Protein AF-A0A963Z0J7-F1 (afdb_monomer_lite)

Organism: NCBI:txid2802395

pLDDT: mean 78.23, std 23.67, range [29.75, 98.31]

Radius of gyration: 20.27 Å; chains: 1; bounding box: 44×36×66 Å

Secondary structure (DSSP, 8-state):
-------------------BPPSSTTEEEETTEEEEEEEEEEEETTEEEEEEEEEEEE-HHHHHHHHHHTT---EEEESSTT-PBP-TT-S--EEEE-

Structure (mmCIF, N/CA/C/O backbone):
data_AF-A0A963Z0J7-F1
#
_entry.id   AF-A0A963Z0J7-F1
#
loop_
_atom_site.group_PDB
_atom_site.id
_atom_site.type_symbol
_atom_site.label_atom_id
_atom_site.label_alt_id
_atom_site.label_comp_id
_atom_site.label_asym_id
_atom_site.label_entity_id
_atom_site.label_seq_id
_atom_site.pdbx_PDB_ins_code
_atom_site.Cartn_x
_atom_site.Cartn_y
_atom_site.Cartn_z
_atom_site.occupancy
_atom_site.B_iso_or_equiv
_atom_site.auth_seq_id
_atom_site.auth_comp_id
_atom_site.auth_asym_id
_atom_site.auth_atom_id
_atom_site.pdbx_PDB_model_num
ATOM 1 N N . MET A 1 1 ? -24.573 14.132 44.435 1.00 37.94 1 MET A N 1
ATOM 2 C CA . MET A 1 1 ? -24.946 15.480 43.945 1.00 37.94 1 MET A CA 1
ATOM 3 C C . MET A 1 1 ? -23.650 16.274 43.913 1.00 37.94 1 MET A C 1
ATOM 5 O O . MET A 1 1 ? -23.056 16.386 44.969 1.00 37.94 1 MET A O 1
ATOM 9 N N . THR A 1 2 ? -23.038 16.663 42.793 1.00 35.19 2 THR A N 1
ATOM 10 C CA . THR A 1 2 ? -23.521 17.214 41.504 1.00 35.19 2 THR A CA 1
ATOM 11 C C . THR A 1 2 ? -22.340 17.061 40.512 1.00 35.19 2 THR A C 1
ATOM 13 O O . THR A 1 2 ? -21.221 17.361 40.901 1.00 35.19 2 THR A O 1
ATOM 16 N N . SER A 1 3 ? -22.423 16.274 39.432 1.00 30.69 3 SER A N 1
ATOM 17 C CA . SER A 1 3 ? -22.732 16.628 38.025 1.00 30.69 3 SER A CA 1
ATOM 18 C C . SER A 1 3 ? -21.957 17.805 37.386 1.00 30.69 3 SER A C 1
ATOM 20 O O . SER A 1 3 ? -22.074 18.937 37.845 1.00 30.69 3 SER A O 1
ATOM 22 N N . ALA A 1 4 ? -21.316 17.480 36.245 1.00 32.44 4 ALA A N 1
ATOM 23 C CA . ALA A 1 4 ? -20.846 18.306 35.115 1.00 32.44 4 ALA A CA 1
ATOM 24 C C . ALA A 1 4 ? -19.592 19.189 35.347 1.00 32.44 4 ALA A C 1
ATOM 26 O O . ALA A 1 4 ? -19.494 19.893 36.342 1.00 32.44 4 ALA A O 1
ATOM 27 N N . ARG A 1 5 ? -18.609 19.243 34.435 1.00 29.81 5 ARG A N 1
ATOM 28 C CA . ARG A 1 5 ? -18.741 19.357 32.972 1.00 29.81 5 ARG A CA 1
ATOM 29 C C . ARG A 1 5 ? -17.609 18.668 32.202 1.00 29.81 5 ARG A C 1
ATOM 31 O O . ARG A 1 5 ? -16.464 18.653 32.636 1.00 29.81 5 ARG A O 1
ATOM 38 N N . ASP A 1 6 ? -18.008 18.153 31.046 1.00 34.56 6 ASP A N 1
ATOM 39 C CA . ASP A 1 6 ? -17.188 17.672 29.945 1.00 34.56 6 ASP A CA 1
ATOM 40 C C . ASP A 1 6 ? -16.391 18.813 29.298 1.00 34.56 6 ASP A C 1
ATOM 42 O O . ASP A 1 6 ? -16.976 19.730 28.719 1.00 34.56 6 ASP A O 1
ATOM 46 N N . ASP A 1 7 ? -15.065 18.702 29.316 1.00 35.81 7 ASP A N 1
ATOM 47 C CA . ASP A 1 7 ? -14.160 19.525 28.513 1.00 35.81 7 ASP A CA 1
ATOM 48 C C . ASP A 1 7 ? -13.644 18.687 27.336 1.00 35.81 7 ASP A C 1
ATOM 50 O O . ASP A 1 7 ? -12.499 18.244 27.303 1.00 35.81 7 ASP A O 1
ATOM 54 N N . ASN A 1 8 ? -14.509 18.430 26.353 1.00 35.06 8 ASN A N 1
ATOM 55 C CA . ASN A 1 8 ? -14.071 17.932 25.048 1.00 35.06 8 ASN A CA 1
ATOM 56 C C . ASN A 1 8 ? -14.648 18.816 23.940 1.00 35.06 8 ASN A C 1
ATOM 58 O O . ASN A 1 8 ? -15.465 18.405 23.117 1.00 35.06 8 ASN A O 1
ATOM 62 N N . ALA A 1 9 ? -14.253 20.090 23.971 1.00 31.45 9 ALA A N 1
ATOM 63 C CA . ALA A 1 9 ? -14.499 21.015 22.880 1.00 31.45 9 ALA A CA 1
ATOM 64 C C . ALA A 1 9 ? -13.546 20.675 21.728 1.00 31.45 9 ALA A C 1
ATOM 66 O O . ALA A 1 9 ? -12.325 20.793 21.837 1.00 31.45 9 ALA A O 1
ATOM 67 N N . GLY A 1 10 ? -14.144 20.217 20.629 1.00 31.16 10 GLY A N 1
ATOM 68 C CA . GLY A 1 10 ? -13.468 19.762 19.428 1.00 31.16 10 GLY A CA 1
ATOM 69 C C . GLY A 1 10 ? -12.412 20.735 18.919 1.00 31.16 10 GLY A C 1
ATOM 70 O O . GLY A 1 10 ? -12.696 21.867 18.526 1.00 31.16 10 GLY A O 1
ATOM 71 N N . ARG A 1 11 ? -11.182 20.234 18.817 1.00 29.95 11 ARG A N 1
ATOM 72 C CA . ARG A 1 11 ? -10.193 20.811 17.918 1.00 29.95 11 ARG A CA 1
ATOM 73 C C . ARG A 1 11 ? -10.556 20.370 16.506 1.00 29.95 11 ARG A C 1
ATOM 75 O O . ARG A 1 11 ? -10.174 19.292 16.060 1.00 29.95 11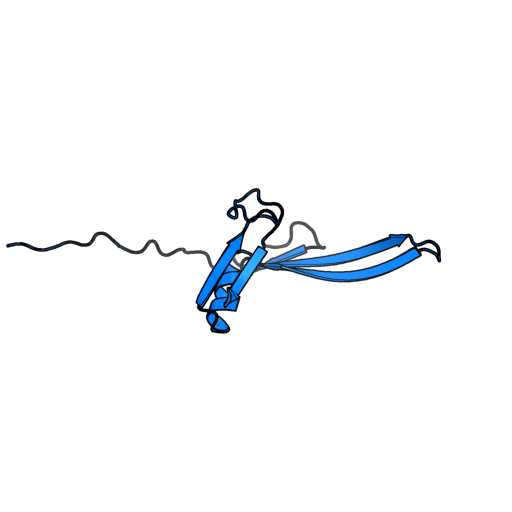 ARG A O 1
ATOM 82 N N . ALA A 1 12 ? -11.329 21.209 15.824 1.00 29.75 12 ALA A N 1
ATOM 83 C CA . ALA A 1 12 ? -11.524 21.115 14.388 1.00 29.75 12 ALA A CA 1
ATOM 84 C C . ALA A 1 12 ? -10.146 21.070 13.710 1.00 29.75 12 ALA A C 1
ATOM 86 O O . ALA A 1 12 ? -9.376 22.032 13.774 1.00 29.75 12 ALA A O 1
ATOM 87 N N . VAL A 1 13 ? -9.816 19.939 13.088 1.00 38.28 13 VAL A N 1
ATOM 88 C CA . VAL A 1 13 ? -8.637 19.825 12.231 1.00 38.28 13 VAL A CA 1
ATOM 89 C C . VAL A 1 13 ? -8.984 20.537 10.925 1.00 38.28 13 VAL A C 1
ATOM 91 O O . VAL A 1 13 ? -9.487 19.947 9.975 1.00 38.28 13 VAL A O 1
ATOM 94 N N . SER A 1 14 ? -8.795 21.857 10.924 1.00 38.78 14 SER A N 1
ATOM 95 C CA . SER A 1 14 ? -8.762 22.659 9.706 1.00 38.78 14 SER A CA 1
ATOM 96 C C . SER A 1 14 ? -7.583 22.183 8.862 1.00 38.78 14 SER A C 1
ATOM 98 O O . SER A 1 14 ? -6.436 22.225 9.306 1.00 38.78 14 SER A O 1
ATOM 100 N N . GLY A 1 15 ? -7.874 21.684 7.665 1.00 33.78 15 GLY A N 1
ATOM 101 C CA . GLY A 1 15 ? -6.861 21.136 6.777 1.00 33.78 15 GLY A CA 1
ATOM 102 C C . GLY A 1 15 ? -7.413 20.753 5.413 1.00 33.78 15 GLY A C 1
ATOM 103 O O . GLY A 1 15 ? -7.070 19.699 4.888 1.00 33.78 15 GLY A O 1
ATOM 104 N N . ALA A 1 16 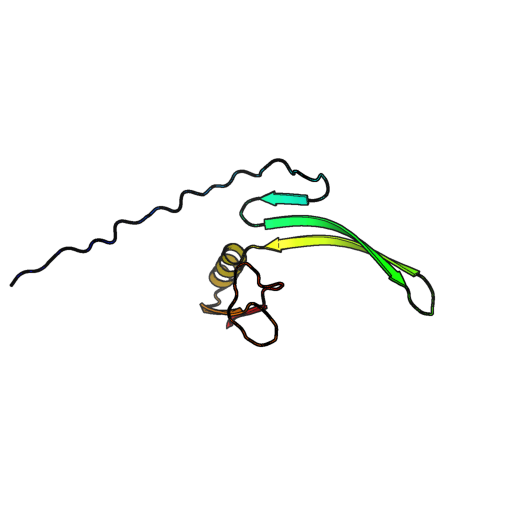? -8.260 21.593 4.815 1.00 40.19 16 ALA A N 1
ATOM 105 C CA . ALA A 1 16 ? -8.432 21.564 3.367 1.00 40.19 16 ALA A CA 1
ATOM 106 C C . ALA A 1 16 ? -7.125 22.073 2.736 1.00 40.19 16 ALA A C 1
ATOM 108 O O . ALA A 1 16 ? -7.004 23.240 2.377 1.00 40.19 16 ALA A O 1
ATOM 109 N N . ALA A 1 17 ? -6.104 21.216 2.675 1.00 44.62 17 ALA A N 1
ATOM 110 C CA . ALA A 1 17 ? -4.901 21.513 1.917 1.00 44.62 17 ALA A CA 1
ATOM 111 C C . ALA A 1 17 ? -5.292 21.537 0.434 1.00 44.62 17 ALA A C 1
ATOM 113 O O . ALA A 1 17 ? -5.576 20.492 -0.160 1.00 44.62 17 ALA A O 1
ATOM 114 N N . ALA A 1 18 ? -5.369 22.745 -0.129 1.00 49.91 18 ALA A N 1
ATOM 115 C CA . ALA A 1 18 ? -5.428 22.964 -1.565 1.00 49.91 18 ALA A CA 1
ATOM 116 C C . ALA A 1 18 ? -4.251 22.241 -2.241 1.00 49.91 18 ALA A C 1
ATOM 118 O O . ALA A 1 18 ? -3.186 22.105 -1.637 1.00 49.91 18 ALA A O 1
ATOM 119 N N . CYS A 1 19 ? -4.447 21.770 -3.475 1.00 51.53 19 CYS A N 1
ATOM 120 C CA . CYS A 1 19 ? -3.374 21.183 -4.276 1.00 51.53 19 CYS A CA 1
ATOM 121 C C . CYS A 1 19 ? -2.187 22.156 -4.321 1.00 51.53 19 CYS A C 1
ATOM 123 O O . CYS A 1 19 ? -2.291 23.245 -4.885 1.00 51.53 19 CYS A O 1
ATOM 125 N N . GLY A 1 20 ? -1.083 21.788 -3.673 1.00 51.62 20 GLY A N 1
ATOM 126 C CA . GLY A 1 20 ? 0.147 22.564 -3.736 1.00 51.62 20 GLY A CA 1
ATOM 127 C C . GLY A 1 20 ? 0.737 22.423 -5.132 1.00 51.62 20 GLY A C 1
ATOM 128 O O . GLY A 1 20 ? 0.779 21.313 -5.666 1.00 51.62 20 GLY A O 1
ATOM 129 N N . ALA A 1 21 ? 1.182 23.533 -5.726 1.00 51.47 21 ALA A N 1
ATOM 130 C CA . ALA A 1 21 ? 1.974 23.471 -6.948 1.00 51.47 21 ALA A CA 1
ATOM 131 C C . ALA A 1 21 ? 3.175 22.537 -6.707 1.00 51.47 21 ALA A C 1
ATOM 133 O O . ALA A 1 21 ? 3.817 22.637 -5.655 1.00 51.47 21 ALA A O 1
ATOM 134 N N . PRO A 1 22 ? 3.449 21.595 -7.618 1.00 52.94 22 PRO A N 1
ATOM 135 C CA . PRO A 1 22 ? 4.464 20.589 -7.378 1.00 52.94 22 PRO A CA 1
ATOM 136 C C . PRO A 1 22 ? 5.853 21.238 -7.327 1.00 52.94 22 PRO A C 1
ATOM 138 O O . PRO A 1 22 ? 6.192 22.050 -8.184 1.00 52.94 22 PRO A O 1
ATOM 141 N N . SER A 1 23 ? 6.672 20.884 -6.332 1.00 57.69 23 SER A N 1
ATOM 142 C CA . SER A 1 23 ? 8.094 21.270 -6.306 1.00 57.69 23 SER A CA 1
ATOM 143 C C . SER A 1 23 ? 8.935 20.480 -7.322 1.00 57.69 23 SER A C 1
ATOM 145 O O . SER A 1 23 ? 10.084 20.834 -7.562 1.00 57.69 23 SER A O 1
ATOM 147 N N . ASP A 1 24 ? 8.365 19.421 -7.907 1.00 56.81 24 ASP A N 1
ATOM 148 C CA . ASP A 1 24 ? 8.948 18.548 -8.929 1.00 56.81 24 ASP A CA 1
ATOM 149 C C . ASP A 1 24 ? 7.860 18.216 -9.973 1.00 56.81 24 ASP A C 1
ATOM 151 O O . ASP A 1 24 ? 6.837 17.645 -9.590 1.00 56.81 24 ASP A O 1
ATOM 155 N N . PRO A 1 25 ? 8.034 18.536 -11.272 1.00 62.53 25 PRO A N 1
ATOM 156 C CA . PRO A 1 25 ? 7.012 18.306 -12.299 1.00 62.53 25 PRO A CA 1
ATOM 157 C C . PRO A 1 25 ? 6.603 16.832 -12.460 1.00 62.53 25 PRO A C 1
ATOM 159 O O . PRO A 1 25 ? 5.550 16.563 -13.037 1.00 62.53 25 PRO A O 1
ATOM 162 N N . ALA A 1 26 ? 7.392 15.883 -11.945 1.00 66.19 26 ALA A N 1
ATOM 163 C CA . ALA A 1 26 ? 7.052 14.465 -11.964 1.00 66.19 26 ALA A CA 1
ATOM 164 C C . ALA A 1 26 ? 6.023 14.059 -10.891 1.00 66.19 26 ALA A C 1
ATOM 166 O O . ALA A 1 26 ? 5.406 13.002 -11.029 1.00 66.19 26 ALA A O 1
ATOM 167 N N . TRP A 1 27 ? 5.807 14.871 -9.845 1.00 60.41 27 TRP A N 1
ATOM 168 C CA . TRP A 1 27 ? 4.987 14.511 -8.682 1.00 60.41 27 TRP A CA 1
ATOM 169 C C . TRP A 1 27 ? 3.927 15.555 -8.352 1.00 60.41 27 TRP A C 1
ATOM 171 O O . TRP A 1 27 ? 4.247 16.701 -8.077 1.00 60.41 27 TRP A O 1
ATOM 181 N N . SER A 1 28 ? 2.664 15.148 -8.254 1.00 69.88 28 SER A N 1
ATOM 182 C CA . SER A 1 28 ? 1.552 15.999 -7.802 1.00 69.88 28 SER A CA 1
ATOM 183 C C . SER A 1 28 ? 1.064 15.602 -6.409 1.00 69.88 28 SER A C 1
ATOM 185 O O . SER A 1 28 ? 1.002 14.414 -6.091 1.00 69.88 28 SER A O 1
ATOM 187 N N . PHE A 1 29 ? 0.676 16.587 -5.587 1.00 63.75 29 PHE A N 1
ATOM 188 C CA . PHE A 1 29 ? 0.166 16.379 -4.227 1.00 63.75 29 PHE A CA 1
ATOM 189 C C . PHE A 1 29 ? -1.198 17.035 -4.014 1.00 63.75 29 PHE A C 1
ATOM 191 O O . PHE A 1 29 ? -1.323 18.257 -4.084 1.00 63.75 29 PHE A O 1
ATOM 198 N N . CYS A 1 30 ? -2.206 16.238 -3.663 1.00 64.38 30 CYS A N 1
ATOM 199 C CA . CYS A 1 30 ? -3.541 16.730 -3.311 1.00 64.38 30 CYS A CA 1
ATOM 200 C C . CYS A 1 30 ? -4.166 15.824 -2.240 1.00 64.38 30 CYS A C 1
ATOM 202 O O . CYS A 1 30 ? -4.166 14.604 -2.384 1.00 64.38 30 CYS A O 1
ATOM 204 N N . HIS A 1 31 ? -4.728 16.402 -1.172 1.00 68.44 31 HIS A N 1
ATOM 205 C CA . HIS A 1 31 ? -5.509 15.680 -0.149 1.00 68.44 31 HIS A CA 1
ATOM 206 C C . HIS A 1 31 ? -4.833 14.424 0.441 1.00 68.44 31 HIS A C 1
ATOM 208 O O . HIS A 1 31 ? -5.440 13.354 0.509 1.00 68.44 31 HIS A O 1
ATOM 214 N N . GLY A 1 32 ? -3.561 14.527 0.837 1.00 70.56 32 GLY A N 1
ATOM 215 C CA . GLY A 1 32 ? -2.818 13.384 1.386 1.00 70.56 32 GLY A CA 1
ATOM 216 C C . GLY A 1 32 ? -2.511 12.292 0.356 1.00 70.56 32 GLY A C 1
ATOM 217 O O . GLY A 1 32 ? -2.165 11.178 0.733 1.00 70.56 32 GLY A O 1
ATOM 218 N N . ARG A 1 33 ? -2.643 12.595 -0.938 1.00 79.38 33 ARG A N 1
ATOM 219 C CA . ARG A 1 33 ? -2.253 11.723 -2.044 1.00 79.38 33 ARG A CA 1
ATOM 220 C C . ARG A 1 33 ? -1.074 12.333 -2.779 1.00 79.38 33 ARG A C 1
ATOM 222 O O . ARG A 1 33 ? -1.077 13.536 -3.040 1.00 79.38 33 ARG A O 1
ATOM 229 N N . ARG A 1 34 ? -0.103 11.502 -3.135 1.00 81.75 34 ARG A N 1
ATOM 230 C CA . ARG A 1 34 ? 1.030 11.850 -3.992 1.00 81.75 34 ARG A CA 1
ATOM 231 C C . ARG A 1 34 ? 0.976 10.961 -5.226 1.00 81.75 34 ARG A C 1
ATOM 233 O O . ARG A 1 34 ? 0.976 9.746 -5.069 1.00 81.75 34 ARG A O 1
ATOM 240 N N . SER A 1 35 ? 0.954 11.530 -6.423 1.00 84.81 35 SER A N 1
ATOM 241 C CA . SER A 1 35 ? 0.996 10.760 -7.671 1.00 84.81 35 SER A CA 1
ATOM 242 C C . SER A 1 35 ? 2.162 11.167 -8.550 1.00 84.81 35 SER A C 1
ATOM 244 O O . SER A 1 35 ? 2.442 12.360 -8.633 1.00 84.81 35 SER A O 1
ATOM 246 N N . GLY A 1 36 ? 2.795 10.224 -9.239 1.00 86.06 36 GLY A N 1
ATOM 247 C CA . GLY A 1 36 ? 3.871 10.550 -10.172 1.00 86.06 36 GLY A CA 1
ATOM 248 C C . GLY A 1 36 ? 4.162 9.459 -11.185 1.00 86.06 36 GLY A C 1
ATOM 249 O O . GLY A 1 36 ? 3.916 8.277 -10.930 1.00 86.06 36 GLY A O 1
ATOM 250 N N . ALA A 1 37 ? 4.656 9.884 -12.346 1.00 87.94 37 ALA A N 1
ATOM 251 C CA . ALA A 1 37 ? 5.092 8.987 -13.405 1.00 87.94 37 ALA A CA 1
ATOM 252 C C . ALA A 1 37 ? 6.467 8.401 -13.060 1.00 87.94 37 ALA A C 1
ATOM 254 O O . ALA A 1 37 ? 7.347 9.095 -12.551 1.00 87.94 37 ALA A O 1
ATOM 255 N N . ARG A 1 38 ? 6.643 7.116 -13.342 1.00 89.81 38 ARG A N 1
ATOM 256 C CA . ARG A 1 38 ? 7.848 6.342 -13.077 1.00 89.81 38 ARG A CA 1
ATOM 257 C C . ARG A 1 38 ? 8.191 5.526 -14.316 1.00 89.81 38 ARG A C 1
ATOM 259 O O . ARG A 1 38 ? 7.316 4.863 -14.866 1.00 89.81 38 ARG A O 1
ATOM 266 N N . HIS A 1 39 ? 9.457 5.587 -14.711 1.00 93.31 39 HIS A N 1
ATOM 267 C CA . HIS A 1 39 ? 10.035 4.768 -15.768 1.00 93.31 39 HIS A CA 1
ATOM 268 C C . HIS A 1 39 ? 11.091 3.861 -15.137 1.00 93.31 39 HIS A C 1
ATOM 270 O O . HIS A 1 39 ? 12.057 4.353 -14.550 1.00 93.31 39 HIS A O 1
ATOM 276 N N . ASP A 1 40 ? 10.876 2.552 -15.202 1.00 94.69 40 ASP A N 1
ATOM 277 C CA . ASP A 1 40 ? 11.752 1.545 -14.613 1.00 94.69 40 ASP A CA 1
ATOM 278 C C . ASP A 1 40 ? 12.489 0.760 -15.697 1.00 94.69 40 ASP A C 1
ATOM 280 O O . ASP A 1 40 ? 11.918 0.417 -16.733 1.00 94.69 40 ASP A O 1
ATOM 284 N N . HIS A 1 41 ? 13.744 0.421 -15.405 1.00 95.75 41 HIS A N 1
ATOM 285 C CA . HIS A 1 41 ? 14.590 -0.438 -16.225 1.00 95.75 41 HIS A CA 1
ATOM 286 C C . HIS A 1 41 ? 14.930 -1.707 -15.442 1.00 95.75 41 HIS A C 1
ATOM 288 O O . HIS A 1 41 ? 15.441 -1.644 -14.322 1.00 95.75 41 HIS A O 1
ATOM 294 N N . PHE A 1 42 ? 14.670 -2.862 -16.043 1.00 95.38 42 PHE A N 1
ATOM 295 C CA . PHE A 1 42 ? 14.928 -4.174 -15.466 1.00 95.38 42 PHE A CA 1
ATOM 296 C C . PHE A 1 42 ? 15.893 -4.943 -16.366 1.00 95.38 42 PHE A C 1
ATOM 298 O O . PHE A 1 42 ? 15.619 -5.151 -17.547 1.00 95.38 42 PHE A O 1
ATOM 305 N N . VAL A 1 43 ? 17.016 -5.393 -15.807 1.00 96.44 43 VAL A N 1
ATOM 306 C CA . VAL A 1 43 ? 18.021 -6.171 -16.542 1.00 96.44 43 VAL A CA 1
ATOM 307 C C . VAL A 1 43 ? 17.828 -7.657 -16.247 1.00 96.44 43 VAL A C 1
ATOM 309 O O . VAL A 1 43 ? 17.945 -8.084 -15.098 1.00 96.44 43 VAL A O 1
ATOM 312 N N . PHE A 1 44 ? 17.556 -8.443 -17.288 1.00 95.69 44 PHE A N 1
ATOM 313 C CA . PHE A 1 44 ? 17.371 -9.893 -17.228 1.00 95.69 44 PHE A CA 1
ATOM 314 C C . PHE A 1 44 ? 18.390 -10.618 -18.125 1.00 95.69 44 PHE A C 1
ATOM 316 O O . PHE A 1 44 ? 19.006 -9.993 -18.991 1.00 95.69 44 PHE A O 1
ATOM 323 N N . PRO A 1 45 ? 18.574 -11.946 -17.972 1.00 97.75 45 PRO A N 1
ATOM 324 C CA . PRO A 1 45 ? 19.469 -12.711 -18.844 1.00 97.75 45 PRO A CA 1
ATOM 325 C C . PRO A 1 45 ? 19.113 -12.658 -20.341 1.00 97.75 45 PRO A C 1
ATOM 327 O O . PRO A 1 45 ? 19.998 -12.835 -21.172 1.00 97.75 45 PRO A O 1
ATOM 330 N N . ASP A 1 46 ? 17.842 -12.426 -20.693 1.00 97.00 46 ASP A N 1
ATOM 331 C CA . ASP A 1 46 ? 17.358 -12.299 -22.077 1.00 97.00 46 ASP A CA 1
ATOM 332 C C . ASP A 1 46 ? 17.396 -10.855 -22.611 1.00 97.00 46 ASP A C 1
ATOM 334 O O . ASP A 1 46 ? 17.022 -10.615 -23.759 1.00 97.00 46 ASP A O 1
ATOM 338 N N . GLY A 1 47 ? 17.861 -9.903 -21.799 1.00 96.50 47 GLY A N 1
ATOM 339 C CA . GLY A 1 47 ? 18.004 -8.501 -22.165 1.00 96.50 47 GLY A CA 1
ATOM 340 C C . GLY A 1 47 ? 17.359 -7.541 -21.170 1.00 96.50 47 GLY A C 1
ATOM 341 O O . GLY A 1 47 ? 16.898 -7.905 -20.089 1.00 96.50 47 GLY A O 1
ATOM 342 N N . GLU A 1 48 ? 17.353 -6.272 -21.553 1.00 97.62 48 GLU A N 1
ATOM 343 C CA . GLU A 1 48 ? 16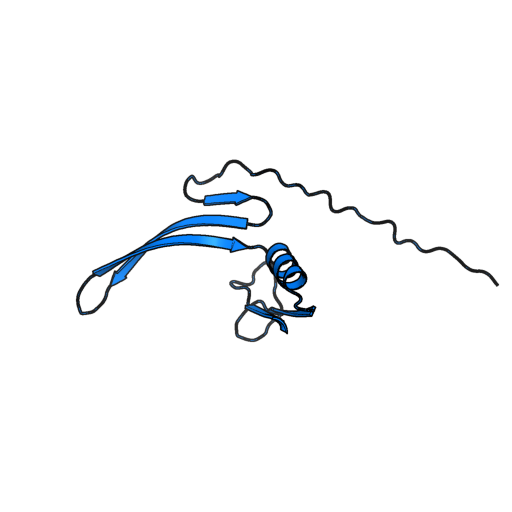.731 -5.202 -20.785 1.00 97.62 48 GLU A CA 1
ATOM 344 C C . GLU A 1 48 ? 15.241 -5.086 -21.127 1.00 97.62 48 GLU A C 1
ATOM 346 O O . GLU A 1 48 ? 14.841 -5.174 -22.291 1.00 97.62 48 GLU A O 1
ATOM 351 N N . LYS A 1 49 ? 14.413 -4.878 -20.104 1.00 97.38 49 LYS A N 1
ATOM 352 C CA . LYS A 1 49 ? 12.985 -4.587 -20.237 1.00 97.38 49 LYS A CA 1
ATOM 353 C C . LYS A 1 49 ? 12.679 -3.281 -19.515 1.00 97.38 49 LYS A C 1
ATOM 355 O O . LYS A 1 49 ? 13.212 -3.038 -18.434 1.00 97.38 49 LYS A O 1
ATOM 360 N N . THR A 1 50 ? 11.793 -2.471 -20.079 1.00 97.12 50 THR A N 1
ATOM 361 C CA . THR A 1 50 ? 11.343 -1.218 -19.465 1.00 97.12 50 THR A CA 1
ATOM 362 C C . THR A 1 50 ? 9.867 -1.278 -19.093 1.00 97.12 50 THR A C 1
ATOM 364 O O . THR A 1 50 ? 9.100 -2.056 -19.665 1.00 97.12 50 THR A O 1
ATOM 367 N N . SER A 1 51 ? 9.471 -0.470 -18.110 1.00 95.44 51 SER A N 1
ATOM 368 C CA . SER A 1 51 ? 8.072 -0.306 -17.716 1.00 95.44 51 SER A CA 1
ATOM 369 C C . SER A 1 51 ? 7.776 1.141 -17.356 1.00 95.44 51 SER A C 1
ATOM 371 O O . SER A 1 51 ? 8.489 1.748 -16.563 1.00 95.44 51 SER A O 1
ATOM 373 N N . ASP A 1 52 ? 6.662 1.651 -17.870 1.00 94.31 52 ASP A N 1
ATOM 374 C CA . ASP A 1 52 ? 6.086 2.928 -17.464 1.00 94.31 52 ASP A CA 1
ATOM 375 C C . ASP A 1 52 ? 4.940 2.697 -16.481 1.00 94.31 52 ASP A C 1
ATOM 377 O O . ASP A 1 52 ? 4.110 1.801 -16.650 1.00 94.31 52 ASP A O 1
ATOM 381 N N . SER A 1 53 ? 4.882 3.488 -15.418 1.00 91.69 53 SER A N 1
ATOM 382 C CA . SER A 1 53 ? 3.833 3.391 -14.404 1.00 91.69 53 SER A CA 1
ATOM 383 C C . SER A 1 53 ? 3.512 4.751 -13.812 1.00 91.69 53 SER A C 1
ATOM 385 O O . SER A 1 53 ? 4.373 5.611 -13.678 1.00 91.69 53 SER A O 1
ATOM 387 N N . THR A 1 54 ? 2.255 4.952 -13.423 1.00 90.88 54 THR A N 1
ATOM 388 C CA . THR A 1 54 ? 1.867 6.088 -12.581 1.00 90.88 54 THR A CA 1
ATOM 389 C C . THR A 1 54 ? 1.592 5.561 -11.186 1.00 90.88 54 THR A C 1
ATOM 391 O O . THR A 1 54 ? 0.649 4.797 -10.983 1.00 90.88 54 THR A O 1
ATOM 394 N N . LEU A 1 55 ? 2.423 5.949 -10.224 1.00 89.19 55 LEU A N 1
ATOM 395 C CA . LEU A 1 55 ? 2.266 5.541 -8.834 1.00 89.19 55 LEU A CA 1
ATOM 396 C C . LEU A 1 55 ? 1.386 6.538 -8.094 1.00 89.19 55 LEU A C 1
ATOM 398 O O . LEU A 1 55 ? 1.519 7.742 -8.296 1.00 89.19 55 LEU A O 1
ATOM 402 N N . LEU A 1 56 ? 0.522 6.035 -7.212 1.00 88.44 56 LEU A N 1
ATOM 403 C CA . LEU A 1 56 ? -0.287 6.823 -6.287 1.00 88.44 56 LEU A CA 1
ATOM 404 C C . LEU A 1 56 ? -0.007 6.353 -4.858 1.00 88.44 56 LEU A C 1
ATOM 406 O O . LEU A 1 56 ? -0.367 5.243 -4.481 1.00 88.44 56 LEU A O 1
ATOM 410 N N . PHE A 1 57 ? 0.587 7.223 -4.052 1.00 88.44 57 PHE A N 1
ATOM 411 C CA . PHE A 1 57 ? 0.809 7.013 -2.629 1.00 88.44 57 PHE A CA 1
ATOM 412 C C . PHE A 1 57 ? -0.275 7.735 -1.840 1.00 88.44 57 PHE A C 1
ATOM 414 O O . PHE A 1 57 ? -0.528 8.923 -2.052 1.00 88.44 57 PHE A O 1
ATOM 421 N N . LEU A 1 58 ? -0.916 7.018 -0.925 1.00 90.56 58 LEU A N 1
ATOM 422 C CA . LEU A 1 58 ? -1.947 7.550 -0.042 1.00 90.56 58 LEU A CA 1
ATOM 423 C C . LEU A 1 58 ? -1.388 7.696 1.375 1.00 90.56 58 LEU A C 1
ATOM 425 O O . LEU A 1 58 ? -0.616 6.858 1.833 1.00 90.56 58 LEU A O 1
ATOM 429 N N . SER A 1 59 ? -1.806 8.742 2.085 1.00 89.94 59 SER A N 1
ATOM 430 C CA . SER A 1 59 ? -1.554 8.855 3.519 1.00 89.94 59 SER A CA 1
ATOM 431 C C . SER A 1 59 ? -2.313 7.777 4.294 1.00 89.94 59 SER A C 1
ATOM 433 O O . SER A 1 59 ? -3.351 7.284 3.844 1.00 89.94 59 SER A O 1
ATOM 435 N N . ARG A 1 60 ? -1.841 7.479 5.510 1.00 91.75 60 ARG A N 1
ATOM 436 C CA . ARG A 1 60 ? -2.529 6.608 6.475 1.00 91.75 60 ARG A CA 1
ATOM 437 C C . ARG A 1 60 ? -4.016 6.954 6.603 1.00 91.75 60 ARG A C 1
ATOM 439 O O . ARG A 1 60 ? -4.867 6.088 6.427 1.00 91.75 60 ARG A O 1
ATOM 446 N N . ASP A 1 61 ? -4.321 8.226 6.845 1.00 91.81 61 ASP A N 1
ATOM 447 C CA . ASP A 1 61 ? -5.695 8.694 7.050 1.00 91.81 61 ASP A CA 1
ATOM 448 C C . ASP A 1 61 ? -6.552 8.517 5.791 1.00 91.81 61 ASP A C 1
ATOM 450 O O . ASP A 1 61 ? -7.723 8.144 5.873 1.00 91.81 61 ASP A O 1
ATOM 454 N N . ALA A 1 62 ? -5.969 8.742 4.607 1.00 92.31 62 ALA A N 1
ATOM 455 C CA . ALA A 1 62 ? -6.666 8.535 3.346 1.00 92.31 62 ALA A CA 1
ATOM 456 C C . ALA A 1 62 ? -6.981 7.050 3.120 1.00 92.31 62 ALA A C 1
ATOM 458 O O . ALA A 1 62 ? -8.101 6.733 2.714 1.00 92.31 62 ALA A O 1
ATOM 459 N N . ILE A 1 63 ? -6.030 6.153 3.407 1.00 94.12 63 ILE A N 1
ATOM 460 C CA . ILE A 1 63 ? -6.229 4.700 3.318 1.00 94.12 63 ILE A CA 1
ATOM 461 C C . ILE A 1 63 ? -7.332 4.261 4.285 1.00 94.12 63 ILE A C 1
ATOM 463 O O . ILE A 1 63 ? -8.301 3.635 3.859 1.00 94.12 63 ILE A O 1
ATOM 467 N N . GLN A 1 64 ? -7.244 4.661 5.556 1.00 94.56 64 GLN A N 1
ATOM 468 C CA . GLN A 1 64 ? -8.241 4.318 6.570 1.00 94.56 64 GLN A CA 1
ATOM 469 C C . GLN A 1 64 ? -9.639 4.818 6.180 1.00 94.56 64 GLN A C 1
ATOM 471 O O . GLN A 1 64 ? -10.609 4.069 6.255 1.00 94.56 64 GLN A O 1
ATOM 476 N N . ALA A 1 65 ? -9.756 6.054 5.688 1.00 94.31 65 ALA A N 1
ATOM 477 C CA . ALA A 1 65 ? -11.037 6.590 5.241 1.00 94.31 65 ALA A CA 1
ATOM 478 C C . ALA A 1 65 ? -11.615 5.826 4.035 1.00 94.31 65 ALA A C 1
ATOM 480 O O . ALA A 1 65 ? -12.834 5.696 3.925 1.00 94.31 65 ALA A O 1
ATOM 481 N N . HIS A 1 66 ? -10.773 5.337 3.117 1.00 94.94 66 HIS A N 1
ATOM 482 C CA . HIS A 1 66 ? -11.223 4.477 2.014 1.00 94.94 66 HIS A CA 1
ATOM 483 C C . HIS A 1 66 ? -11.742 3.132 2.517 1.00 94.94 66 HIS A C 1
ATOM 485 O O . HIS A 1 66 ? -12.821 2.723 2.098 1.00 94.94 66 HIS A O 1
ATOM 491 N N . LEU A 1 67 ? -11.023 2.490 3.437 1.00 96.88 67 LEU A N 1
ATOM 492 C CA . LEU A 1 67 ? -11.408 1.189 3.988 1.00 96.88 67 LEU A CA 1
ATOM 493 C C . LEU A 1 67 ? -12.701 1.264 4.803 1.00 96.88 67 LEU A C 1
ATOM 495 O O . LEU A 1 67 ? -13.603 0.461 4.582 1.00 96.88 67 LEU A O 1
ATOM 499 N N . LEU A 1 68 ? -12.845 2.285 5.652 1.00 96.69 68 LEU A N 1
ATOM 500 C CA . LEU A 1 68 ? -14.083 2.521 6.402 1.00 96.69 68 LEU A CA 1
ATOM 501 C C . LEU A 1 68 ? -15.281 2.738 5.468 1.00 96.6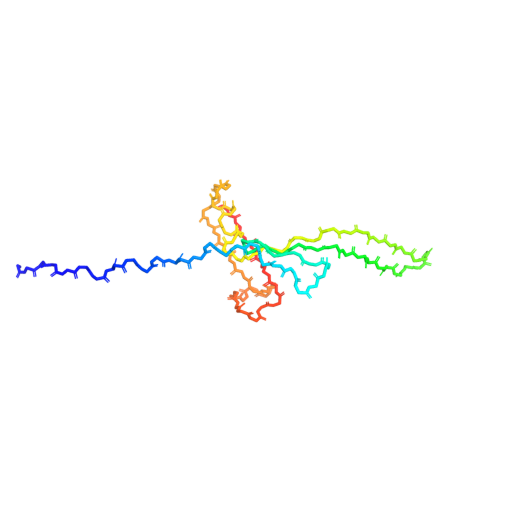9 68 LEU A C 1
ATOM 503 O O . LEU A 1 68 ? -16.353 2.183 5.691 1.00 96.69 68 LEU A O 1
ATOM 507 N N . ARG A 1 69 ? -15.109 3.507 4.381 1.00 97.06 69 ARG A N 1
ATOM 508 C CA . ARG A 1 69 ? -16.169 3.680 3.370 1.00 97.06 69 ARG A CA 1
ATOM 509 C C . ARG A 1 69 ? -16.504 2.389 2.628 1.00 97.06 69 ARG A C 1
ATOM 511 O O . ARG A 1 69 ? -17.634 2.247 2.174 1.00 97.06 69 ARG A O 1
ATOM 518 N N . ALA A 1 70 ? -15.542 1.483 2.488 1.00 97.62 70 ALA A N 1
ATOM 519 C CA . ALA A 1 70 ? -15.751 0.171 1.889 1.00 97.62 70 ALA A CA 1
ATOM 520 C C . ALA A 1 70 ? -16.425 -0.830 2.849 1.00 97.62 70 ALA A C 1
ATOM 522 O O . ALA A 1 70 ? -16.769 -1.927 2.421 1.00 97.62 70 ALA A O 1
ATOM 523 N N . GLY A 1 71 ? -16.655 -0.452 4.112 1.00 98.06 71 GLY A N 1
ATOM 524 C CA . GLY A 1 71 ? -17.353 -1.272 5.103 1.00 98.06 71 GLY A CA 1
ATOM 525 C C . GLY A 1 71 ? -16.443 -2.123 5.987 1.00 98.06 71 GLY A C 1
ATOM 526 O O . GLY A 1 71 ? -16.958 -2.845 6.834 1.00 98.06 71 GLY A O 1
ATOM 527 N N . PHE A 1 72 ? -15.119 -2.020 5.838 1.00 98.31 72 PHE A N 1
ATOM 528 C CA . PHE A 1 72 ? -14.183 -2.634 6.780 1.00 98.31 72 PHE A CA 1
ATOM 529 C C . PHE A 1 72 ? -14.231 -1.902 8.114 1.00 98.31 72 PHE A C 1
ATOM 531 O O . PHE A 1 72 ? -14.330 -0.671 8.148 1.00 98.31 72 PHE A O 1
ATOM 538 N N . THR A 1 73 ? -14.142 -2.649 9.212 1.00 95.25 73 THR A N 1
ATOM 539 C CA . THR A 1 73 ? -14.284 -2.068 10.558 1.00 95.25 73 THR A CA 1
ATOM 540 C C . THR A 1 73 ? -13.133 -2.415 11.485 1.00 95.25 73 THR A C 1
ATOM 542 O O . THR A 1 73 ? -12.779 -1.578 12.316 1.00 95.25 73 THR A O 1
ATOM 545 N N . ASP A 1 74 ? -12.496 -3.572 11.301 1.00 96.19 74 ASP A N 1
ATOM 546 C CA . ASP A 1 74 ? -11.271 -3.926 12.012 1.00 96.19 74 ASP A CA 1
ATOM 547 C C . ASP A 1 74 ? -10.067 -3.631 11.114 1.00 96.19 74 ASP A C 1
ATOM 549 O O . ASP A 1 74 ? -9.792 -4.367 10.169 1.00 96.19 74 ASP A O 1
ATOM 553 N N . ILE A 1 75 ? -9.402 -2.495 11.347 1.00 97.25 75 ILE A N 1
ATOM 554 C CA . ILE A 1 75 ? -8.282 -2.024 10.524 1.00 97.25 75 ILE A CA 1
ATOM 555 C C . ILE A 1 75 ? -7.027 -1.917 11.390 1.00 97.25 75 ILE A C 1
ATOM 557 O O . ILE A 1 75 ? -6.923 -1.035 12.247 1.00 97.25 75 ILE A O 1
ATOM 561 N N . ALA A 1 76 ? -6.036 -2.756 11.094 1.00 95.94 76 ALA A N 1
ATOM 562 C CA . ALA A 1 76 ? -4.696 -2.685 11.665 1.00 95.94 76 ALA A CA 1
ATOM 563 C C . ALA A 1 76 ? -3.716 -2.050 10.668 1.00 95.94 76 ALA A C 1
ATOM 565 O O . ALA A 1 76 ? -3.733 -2.358 9.475 1.00 95.94 76 ALA A O 1
ATOM 566 N N . ILE A 1 77 ? -2.852 -1.159 11.167 1.00 96.00 77 ILE A N 1
ATOM 567 C CA . ILE A 1 77 ? -1.848 -0.448 10.365 1.00 96.00 77 ILE A CA 1
ATOM 568 C C . ILE A 1 77 ? -0.473 -0.627 11.007 1.00 96.00 77 ILE A C 1
ATOM 570 O O . ILE A 1 77 ? -0.263 -0.229 12.155 1.00 96.00 77 ILE A O 1
ATOM 574 N N . LEU A 1 78 ? 0.454 -1.202 10.245 1.00 96.81 78 LEU A N 1
ATOM 575 C CA . LEU A 1 78 ? 1.794 -1.591 10.681 1.00 96.81 78 LEU A CA 1
ATOM 576 C C . LEU A 1 78 ? 2.845 -0.853 9.844 1.00 96.81 78 LEU A C 1
ATOM 578 O O . LEU A 1 78 ? 2.566 -0.416 8.724 1.00 96.81 78 LEU A O 1
ATOM 582 N N . GLY A 1 79 ? 4.030 -0.671 10.422 1.00 95.31 79 GLY A N 1
ATOM 583 C CA . GLY A 1 79 ? 5.122 0.096 9.822 1.00 95.31 79 GLY A CA 1
ATOM 584 C C . GLY A 1 79 ? 6.109 -0.724 8.998 1.00 95.31 79 GLY A C 1
ATOM 585 O O . GLY A 1 79 ? 6.945 -0.136 8.315 1.00 95.31 79 GLY A O 1
ATOM 586 N N . ASP A 1 80 ? 6.041 -2.048 9.105 1.00 95.25 80 ASP A N 1
ATOM 587 C CA . ASP A 1 80 ? 6.931 -2.992 8.435 1.00 95.25 80 ASP A CA 1
ATOM 588 C C . ASP A 1 80 ? 6.311 -4.405 8.478 1.00 95.25 80 ASP A C 1
ATOM 590 O O . ASP A 1 80 ? 5.315 -4.657 9.170 1.00 95.25 80 ASP A O 1
ATOM 594 N N . TRP A 1 81 ? 6.912 -5.344 7.753 1.00 95.00 81 TRP A N 1
ATOM 595 C CA . TRP A 1 81 ? 6.522 -6.755 7.701 1.00 95.00 81 TRP A CA 1
ATOM 596 C C . TRP A 1 81 ? 6.810 -7.527 8.991 1.00 95.00 81 TRP A C 1
ATOM 598 O O . TRP A 1 81 ? 6.304 -8.635 9.163 1.00 95.00 81 TRP A O 1
ATOM 608 N N . ASP A 1 82 ? 7.591 -6.958 9.910 1.00 94.81 82 ASP A N 1
ATOM 609 C CA . ASP A 1 82 ? 7.861 -7.539 11.230 1.00 94.81 82 ASP A CA 1
ATOM 610 C C . ASP A 1 82 ? 6.692 -7.379 12.224 1.00 94.81 82 ASP A C 1
ATOM 612 O O . ASP A 1 82 ? 6.728 -7.922 13.329 1.00 94.81 82 ASP A O 1
ATOM 616 N N . GLY A 1 83 ? 5.640 -6.654 11.828 1.00 93.56 83 GLY A N 1
ATOM 617 C CA . GLY A 1 83 ? 4.459 -6.407 12.648 1.00 93.56 83 GLY A CA 1
ATOM 618 C C . GLY A 1 83 ? 4.587 -5.228 13.612 1.00 93.56 83 GLY A C 1
ATOM 619 O O . GLY A 1 83 ? 3.685 -5.005 14.423 1.00 93.56 83 GLY A O 1
ATOM 620 N N . SER A 1 84 ? 5.677 -4.463 13.547 1.00 94.31 84 SER A N 1
ATOM 621 C CA . SER A 1 84 ? 5.862 -3.274 14.374 1.00 94.31 84 SER A CA 1
ATOM 622 C C . SER A 1 84 ? 4.818 -2.185 14.064 1.00 94.31 84 SER A C 1
ATOM 624 O O . SER A 1 84 ? 4.350 -2.049 12.925 1.00 94.31 84 SER A O 1
ATOM 626 N N . PRO A 1 85 ? 4.417 -1.376 15.065 1.00 94.31 85 PRO A N 1
ATOM 627 C CA . PRO A 1 85 ? 3.489 -0.274 14.839 1.00 94.31 85 PRO A CA 1
ATOM 628 C C . PRO A 1 85 ? 4.028 0.739 13.826 1.00 94.31 85 PRO A C 1
ATOM 630 O O . PRO A 1 85 ? 5.218 1.054 13.813 1.00 94.31 85 PRO A O 1
ATOM 633 N N . MET A 1 86 ? 3.136 1.319 13.021 1.00 94.69 86 MET A N 1
ATOM 634 C CA . MET A 1 86 ? 3.514 2.384 12.093 1.00 94.69 86 MET A CA 1
ATOM 635 C C . MET A 1 86 ? 4.013 3.631 12.838 1.00 94.69 86 MET A C 1
ATOM 637 O O . MET A 1 86 ? 3.365 4.136 13.757 1.00 94.69 86 MET A O 1
ATOM 641 N N . THR A 1 87 ? 5.134 4.179 12.374 1.00 93.81 87 THR A N 1
ATOM 642 C CA . THR A 1 87 ? 5.722 5.439 12.842 1.00 93.81 87 THR A CA 1
ATOM 643 C C . THR A 1 87 ? 5.929 6.405 11.674 1.00 93.81 87 THR A C 1
ATOM 645 O O . THR A 1 87 ? 5.791 6.038 10.510 1.00 93.81 87 THR A O 1
ATOM 648 N N . ALA A 1 88 ? 6.291 7.657 11.965 1.00 90.25 88 ALA A N 1
ATOM 649 C CA . ALA A 1 88 ? 6.592 8.647 10.925 1.00 90.25 88 ALA A CA 1
ATOM 650 C C . ALA A 1 88 ? 7.833 8.297 10.081 1.00 90.25 88 ALA A C 1
ATOM 652 O O . ALA A 1 88 ? 7.995 8.831 8.988 1.00 90.25 88 ALA A O 1
ATOM 653 N N . THR A 1 89 ? 8.706 7.428 10.595 1.00 92.19 89 THR A N 1
ATOM 654 C CA . THR A 1 89 ? 9.934 6.975 9.929 1.00 92.19 89 THR A CA 1
ATOM 655 C C . THR A 1 89 ? 9.819 5.557 9.387 1.00 92.19 89 THR A C 1
ATOM 657 O O . THR A 1 89 ? 10.809 5.015 8.905 1.00 92.19 89 THR A O 1
ATOM 660 N N . SER A 1 90 ? 8.641 4.940 9.491 1.00 93.00 90 SER A N 1
ATOM 661 C CA . SER A 1 90 ? 8.405 3.623 8.914 1.00 93.00 90 SER A CA 1
ATOM 662 C C . SER A 1 90 ? 8.593 3.691 7.395 1.00 93.00 90 SER A C 1
ATOM 664 O O . SER A 1 90 ? 8.042 4.597 6.761 1.00 93.00 90 SER A O 1
ATOM 666 N N . PRO A 1 91 ? 9.382 2.778 6.808 1.00 88.69 91 PRO A N 1
ATOM 667 C CA . PRO A 1 91 ? 9.647 2.790 5.373 1.00 88.69 91 PRO A CA 1
ATOM 668 C C . PRO A 1 91 ? 8.409 2.392 4.562 1.00 88.69 91 PRO A C 1
ATOM 670 O O . PRO A 1 91 ? 8.284 2.781 3.401 1.00 88.69 91 PRO A O 1
ATOM 673 N N . GLU A 1 92 ? 7.488 1.649 5.179 1.00 92.38 92 GLU A N 1
ATOM 674 C CA . GLU A 1 92 ? 6.322 1.061 4.535 1.00 92.38 92 GLU A CA 1
ATOM 675 C C . GLU A 1 92 ? 5.050 1.251 5.377 1.00 92.38 92 GLU A C 1
ATOM 677 O O . GLU A 1 92 ? 5.083 1.651 6.544 1.00 92.38 92 GLU A O 1
ATOM 682 N N . ILE A 1 93 ? 3.901 0.985 4.751 1.00 94.38 93 ILE A N 1
AT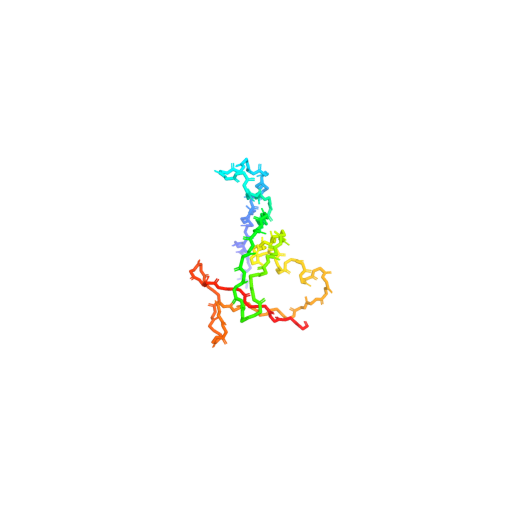OM 683 C CA . ILE A 1 93 ? 2.599 0.905 5.416 1.00 94.38 93 ILE A CA 1
ATOM 684 C C . ILE A 1 93 ? 1.985 -0.436 5.037 1.00 94.38 93 ILE A C 1
ATOM 686 O O . ILE A 1 93 ? 1.651 -0.654 3.871 1.00 94.38 93 ILE A O 1
ATOM 690 N N . ILE A 1 94 ? 1.780 -1.302 6.024 1.00 96.19 94 ILE A N 1
ATOM 691 C CA . ILE A 1 94 ? 1.046 -2.558 5.857 1.00 96.19 94 ILE A CA 1
ATOM 692 C C . ILE A 1 94 ? -0.336 -2.380 6.474 1.00 96.19 94 ILE A C 1
ATOM 694 O O . ILE A 1 94 ? -0.454 -1.950 7.622 1.00 96.19 94 ILE A O 1
ATOM 698 N N . VAL A 1 95 ? -1.389 -2.687 5.714 1.00 96.75 95 VAL A N 1
ATOM 699 C CA . VAL A 1 95 ? -2.775 -2.548 6.178 1.00 96.75 95 VAL A CA 1
ATOM 700 C C . VAL A 1 95 ? -3.492 -3.883 6.097 1.00 96.75 95 VAL A C 1
ATOM 702 O O . VAL A 1 95 ? -3.564 -4.491 5.031 1.00 96.75 95 VAL A O 1
ATOM 705 N N . VAL A 1 96 ? -4.041 -4.313 7.230 1.00 96.50 96 VAL A N 1
ATOM 706 C CA . VAL A 1 96 ? -4.871 -5.514 7.353 1.00 96.50 96 VAL A CA 1
ATOM 707 C C . VAL A 1 96 ? -6.275 -5.059 7.731 1.00 96.50 96 VAL A C 1
ATOM 709 O O . VAL A 1 96 ? -6.427 -4.281 8.672 1.00 96.50 96 VAL A O 1
ATOM 712 N N . ALA A 1 97 ? -7.283 -5.497 6.976 1.00 97.00 97 ALA A N 1
ATOM 713 C CA . ALA A 1 97 ? -8.670 -5.088 7.168 1.00 97.00 97 ALA A CA 1
ATOM 714 C C . ALA A 1 97 ? -9.620 -6.291 7.088 1.00 97.00 97 ALA A C 1
ATOM 716 O O . ALA A 1 97 ? -9.476 -7.115 6.180 1.00 97.00 97 ALA A O 1
ATOM 717 N N . ALA A 1 98 ? -10.576 -6.366 8.018 1.00 91.00 98 ALA A N 1
ATOM 718 C CA . ALA A 1 98 ? -11.627 -7.386 8.079 1.00 91.00 98 ALA A CA 1
ATOM 719 C C . ALA A 1 98 ? -13.022 -6.786 8.337 1.00 91.00 98 ALA A C 1
ATOM 721 O O . ALA A 1 98 ? -13.130 -5.645 8.866 1.00 91.00 98 ALA A O 1
#

Foldseek 3Di:
DDDDDDDPDDPPPPDQPDWDDDPDPQWTDHDQKIKGKDKDWDQDPVGIDIDIDIDIDHDPVRVVVVQVVVVWDDKAWDLDPVRHRNDPPRPDIDIDTD

Sequence (98 aa):
MTSARDDNAGRAVSGAAACGAPSDPAWSFCHGRRSGARHDHFVFPDGE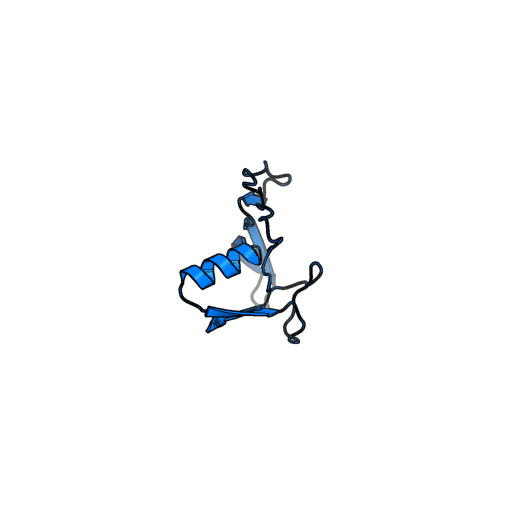KTSDSTLLFLSRDAIQAHLLRAGFTDIAILGDWDGSPMTATSPEIIVVAA